Protein AF-A0A9E1RRF3-F1 (afdb_monomer_lite)

Secondary structure (DSSP, 8-state):
-PPPHHHHHHHHHHHHHHHTT-TTS-HHHHHHHHHHHHHHHHHHHHHTTHHHHHHHHHHHHHHHHHHHGGGS-HHHHHHHHHHHTT-S---SHHHHHHHHHHHHHHHHHHS-SSHHHHHHHHHHHHHHHHHHHH-TTT-SS---GGG--TTGGGS----------

Radius of gyration: 22.87 Å; chains: 1; bounding box: 67×59×57 Å

Structure (mmCIF, N/CA/C/O backbone):
data_AF-A0A9E1RRF3-F1
#
_entry.id   AF-A0A9E1RRF3-F1
#
loop_
_atom_site.group_PDB
_atom_site.id
_atom_site.type_symbol
_atom_site.label_atom_id
_atom_site.label_alt_id
_atom_site.label_comp_id
_atom_site.label_asym_id
_atom_site.label_entity_id
_atom_site.label_seq_id
_atom_site.pdbx_PDB_ins_code
_atom_site.Cartn_x
_atom_site.Cartn_y
_atom_site.Cartn_z
_atom_site.occupancy
_atom_site.B_iso_or_equiv
_atom_site.auth_seq_id
_atom_site.auth_comp_id
_atom_site.auth_asym_id
_atom_site.auth_atom_id
_atom_site.pdbx_PDB_model_num
ATOM 1 N N . MET A 1 1 ? -4.351 9.154 -28.728 1.00 61.41 1 MET A N 1
ATOM 2 C CA . MET A 1 1 ? -4.335 8.377 -27.466 1.00 61.41 1 MET A CA 1
ATOM 3 C C . MET A 1 1 ? -3.056 8.694 -26.713 1.00 61.41 1 MET A C 1
ATOM 5 O O . MET A 1 1 ? -2.025 8.808 -27.365 1.00 61.41 1 MET A O 1
ATOM 9 N N . ARG A 1 2 ? -3.112 8.867 -25.386 1.00 67.88 2 ARG A N 1
ATOM 10 C CA . ARG A 1 2 ? -1.903 8.915 -24.546 1.00 67.88 2 ARG A CA 1
ATOM 11 C C . ARG A 1 2 ? -1.523 7.476 -24.160 1.00 67.88 2 ARG A C 1
ATOM 13 O O . ARG A 1 2 ? -2.443 6.718 -23.860 1.00 67.88 2 ARG A O 1
ATOM 20 N N . PRO A 1 3 ? -0.236 7.098 -24.200 1.00 72.75 3 PRO A N 1
ATOM 21 C CA . PRO A 1 3 ? 0.196 5.758 -23.818 1.00 72.75 3 PRO A CA 1
ATOM 22 C C . PRO A 1 3 ? -0.036 5.514 -22.323 1.00 72.75 3 PRO A C 1
ATOM 24 O O . PRO A 1 3 ? 0.087 6.429 -21.506 1.00 72.75 3 PRO A O 1
ATOM 27 N N . THR A 1 4 ? -0.371 4.276 -21.979 1.00 79.62 4 THR A N 1
ATOM 28 C CA . THR A 1 4 ? -0.498 3.799 -20.598 1.00 79.62 4 THR A CA 1
ATOM 29 C C . THR A 1 4 ? 0.871 3.709 -19.918 1.00 79.62 4 THR A C 1
ATOM 31 O O . THR A 1 4 ? 1.908 3.626 -20.580 1.00 79.62 4 THR A O 1
ATOM 34 N N . ILE A 1 5 ? 0.888 3.676 -18.581 1.00 76.62 5 ILE A N 1
ATOM 35 C CA . ILE A 1 5 ? 2.126 3.501 -17.801 1.00 76.62 5 ILE A CA 1
ATOM 36 C C . ILE A 1 5 ? 2.830 2.194 -18.191 1.00 76.62 5 ILE A C 1
ATOM 38 O O . ILE A 1 5 ? 4.047 2.174 -18.346 1.00 76.62 5 ILE A O 1
ATOM 42 N N . GLU A 1 6 ? 2.082 1.112 -18.413 1.00 78.06 6 GLU A N 1
ATOM 43 C CA . GLU A 1 6 ? 2.658 -0.166 -18.838 1.00 78.06 6 GLU A CA 1
ATOM 44 C C . GLU A 1 6 ? 3.322 -0.063 -20.220 1.00 78.06 6 GLU A C 1
ATOM 46 O O . GLU A 1 6 ? 4.436 -0.552 -20.418 1.00 78.06 6 GLU A O 1
ATOM 51 N N . GLU A 1 7 ? 2.675 0.615 -21.172 1.00 79.19 7 GLU A N 1
ATOM 52 C CA . GLU A 1 7 ? 3.237 0.854 -22.505 1.00 79.19 7 GLU A CA 1
ATOM 53 C C . GLU A 1 7 ? 4.498 1.721 -22.445 1.00 79.19 7 GLU A C 1
ATOM 55 O O . GLU A 1 7 ? 5.482 1.420 -23.125 1.00 79.19 7 GLU A O 1
ATOM 60 N N . GLN A 1 8 ? 4.506 2.755 -21.599 1.00 86.19 8 GLN A N 1
ATOM 61 C CA . GLN A 1 8 ? 5.682 3.595 -21.371 1.00 86.19 8 GLN A CA 1
ATOM 62 C C . GLN A 1 8 ? 6.832 2.796 -20.746 1.00 86.19 8 GLN A C 1
ATOM 64 O O . GLN A 1 8 ? 7.950 2.845 -21.258 1.00 86.19 8 GLN A O 1
ATOM 69 N N . LEU A 1 9 ? 6.570 2.005 -19.700 1.00 87.62 9 LEU A N 1
ATOM 70 C CA . LEU A 1 9 ? 7.578 1.160 -19.049 1.00 87.62 9 LEU A CA 1
ATOM 71 C C . LEU A 1 9 ? 8.160 0.119 -20.011 1.00 87.62 9 LEU A C 1
ATOM 73 O O . LEU A 1 9 ? 9.374 -0.098 -20.034 1.00 87.62 9 LEU A O 1
ATOM 77 N N . ARG A 1 10 ? 7.320 -0.479 -20.863 1.00 85.38 10 ARG A N 1
ATOM 78 C CA . ARG A 1 10 ? 7.764 -1.404 -21.912 1.00 85.38 10 ARG A CA 1
ATOM 79 C C . ARG A 1 10 ? 8.646 -0.701 -22.946 1.00 85.38 10 ARG A C 1
ATOM 81 O O . ARG A 1 10 ? 9.643 -1.278 -23.374 1.00 85.38 10 ARG A O 1
ATOM 88 N N . GLY A 1 11 ? 8.304 0.533 -23.321 1.00 89.44 11 GLY A N 1
ATOM 89 C CA . GLY A 1 11 ? 9.121 1.375 -24.198 1.00 89.44 11 GLY A CA 1
ATOM 90 C C . GLY A 1 11 ? 10.500 1.668 -23.606 1.00 89.44 11 GLY A C 1
ATOM 91 O O . GLY A 1 11 ? 11.511 1.408 -24.253 1.00 89.44 11 GLY A O 1
ATOM 92 N N . VAL A 1 12 ? 10.555 2.114 -22.349 1.00 91.38 12 VAL A N 1
ATOM 93 C CA . VAL A 1 12 ? 11.820 2.391 -21.647 1.00 91.38 12 VAL A CA 1
ATOM 94 C C . VAL A 1 12 ? 12.659 1.120 -21.484 1.00 91.38 12 VAL A C 1
ATOM 96 O O . VAL A 1 12 ? 13.866 1.156 -21.700 1.00 91.38 12 VAL A O 1
ATOM 99 N N . SER A 1 13 ? 12.038 -0.025 -21.176 1.00 90.50 13 SER A N 1
ATOM 100 C CA . SER A 1 13 ? 12.762 -1.299 -21.081 1.00 90.50 13 SER A CA 1
ATOM 101 C C . SER A 1 13 ? 13.453 -1.681 -22.392 1.00 90.50 13 SER A C 1
ATOM 103 O O . SER A 1 13 ? 14.546 -2.234 -22.336 1.00 90.50 13 SER A O 1
ATOM 105 N N . ARG A 1 14 ? 12.842 -1.400 -23.552 1.00 90.88 14 ARG A N 1
ATOM 106 C CA . ARG A 1 14 ? 13.468 -1.665 -24.859 1.00 90.88 14 ARG A CA 1
ATOM 107 C C . ARG A 1 14 ? 14.680 -0.772 -25.092 1.00 90.88 14 ARG A C 1
ATOM 109 O O . ARG A 1 14 ? 15.724 -1.288 -25.458 1.00 90.88 14 ARG A O 1
ATOM 116 N N . LEU A 1 15 ? 14.566 0.523 -24.794 1.00 94.31 15 LEU A N 1
ATOM 117 C CA . LEU A 1 15 ? 15.678 1.471 -24.929 1.00 94.31 15 LEU A CA 1
ATOM 118 C C . LEU A 1 15 ? 16.875 1.087 -24.049 1.00 94.31 15 LEU A C 1
ATOM 120 O O . LEU A 1 15 ? 18.020 1.210 -24.467 1.00 94.31 15 LEU A O 1
ATOM 124 N N . VAL A 1 16 ? 16.621 0.597 -22.834 1.00 93.69 16 VAL A N 1
ATOM 125 C CA . VAL A 1 16 ? 17.687 0.130 -21.934 1.00 93.69 16 VAL A CA 1
ATOM 126 C C . VAL A 1 16 ? 18.320 -1.175 -22.428 1.00 93.69 16 VAL A C 1
ATOM 128 O O . VAL A 1 16 ? 19.535 -1.333 -22.317 1.00 93.69 16 VAL A O 1
ATOM 131 N N . ASP A 1 17 ? 17.525 -2.095 -22.983 1.00 92.12 17 ASP A N 1
ATOM 132 C CA . ASP A 1 17 ? 18.044 -3.325 -23.591 1.00 92.12 17 ASP A CA 1
ATOM 133 C C . ASP A 1 17 ? 18.888 -3.011 -24.852 1.00 92.12 17 ASP A C 1
ATOM 135 O O . ASP A 1 17 ? 19.943 -3.616 -25.034 1.00 92.12 17 ASP A O 1
ATOM 139 N N . GLU A 1 18 ? 18.476 -2.038 -25.675 1.00 93.75 18 GLU A N 1
ATOM 140 C CA . GLU A 1 18 ? 19.240 -1.531 -26.829 1.00 93.75 18 GLU A CA 1
ATOM 141 C C . GLU A 1 18 ? 20.555 -0.878 -26.394 1.00 93.75 18 GLU A C 1
ATOM 143 O O . GLU A 1 18 ? 21.614 -1.232 -26.907 1.00 93.75 18 GLU A O 1
ATOM 148 N N . LEU A 1 19 ? 20.508 0.003 -25.390 1.00 92.44 19 LEU A N 1
ATOM 149 C CA . LEU A 1 19 ? 21.698 0.624 -24.814 1.00 92.44 19 LEU A CA 1
ATOM 150 C C . LEU A 1 19 ? 22.673 -0.443 -24.299 1.00 92.44 19 LEU A C 1
ATOM 152 O O . LEU A 1 19 ? 23.854 -0.397 -24.599 1.00 92.44 19 LEU A O 1
ATOM 156 N N . ALA A 1 20 ? 22.196 -1.456 -23.573 1.00 91.19 20 ALA A N 1
ATOM 157 C CA . ALA A 1 20 ? 23.050 -2.523 -23.048 1.00 91.19 20 ALA A CA 1
ATOM 158 C C . ALA A 1 20 ? 23.689 -3.422 -24.129 1.00 91.19 20 ALA A C 1
ATOM 160 O O . ALA A 1 20 ? 24.594 -4.200 -23.804 1.00 91.19 20 ALA A O 1
ATOM 161 N N . ALA A 1 21 ? 23.198 -3.363 -25.370 1.00 92.00 21 ALA A N 1
ATOM 162 C CA . ALA A 1 21 ? 23.740 -4.077 -26.521 1.00 92.00 21 ALA A CA 1
ATOM 163 C C . ALA A 1 21 ? 24.741 -3.238 -27.337 1.00 92.00 21 ALA A C 1
ATOM 165 O O . ALA A 1 21 ? 25.379 -3.785 -28.237 1.00 92.00 21 ALA A O 1
ATOM 166 N N . ASP A 1 22 ? 24.890 -1.948 -27.025 1.00 93.25 22 ASP A N 1
ATOM 167 C CA . ASP A 1 22 ? 25.800 -1.040 -27.717 1.00 93.25 22 ASP A CA 1
ATOM 168 C C . ASP A 1 22 ? 27.274 -1.427 -27.452 1.00 93.25 22 ASP A C 1
ATOM 170 O O . ASP A 1 22 ? 27.719 -1.411 -26.295 1.00 93.25 22 ASP A O 1
ATOM 174 N N . PRO A 1 23 ? 28.047 -1.792 -28.496 1.00 91.31 23 PRO A N 1
ATOM 175 C CA . PRO A 1 23 ? 29.444 -2.186 -28.350 1.00 91.31 23 PRO A CA 1
ATOM 176 C C . PRO A 1 23 ? 30.374 -1.025 -27.965 1.00 91.31 23 PRO A C 1
ATOM 178 O O . PRO A 1 23 ? 31.493 -1.287 -27.526 1.00 91.31 23 PRO A O 1
ATOM 181 N N . GLU A 1 24 ? 29.948 0.233 -28.118 1.00 94.94 24 GLU A N 1
ATOM 182 C CA . GLU A 1 24 ? 30.746 1.412 -27.760 1.00 94.94 24 GLU A CA 1
ATOM 183 C C . GLU A 1 24 ? 30.719 1.710 -26.253 1.00 94.94 24 GLU A C 1
ATOM 185 O O . GLU A 1 24 ? 31.536 2.483 -25.742 1.00 94.94 24 GLU A O 1
ATOM 190 N N . LEU A 1 25 ? 29.813 1.074 -25.504 1.00 92.19 25 LEU A N 1
ATOM 191 C CA . LEU A 1 25 ? 29.733 1.258 -24.064 1.00 92.19 25 LEU A CA 1
ATOM 192 C C . LEU A 1 25 ? 30.863 0.560 -23.314 1.00 92.19 25 LEU A C 1
ATOM 194 O O . LEU A 1 25 ? 31.231 -0.589 -23.557 1.00 92.19 25 LEU A O 1
ATOM 198 N N . SER A 1 26 ? 31.329 1.237 -22.265 1.00 95.31 26 SER A N 1
ATOM 199 C CA . SER A 1 26 ? 32.209 0.613 -21.282 1.00 95.31 26 SER A CA 1
ATOM 200 C C . SER A 1 26 ? 31.520 -0.573 -20.592 1.00 95.31 26 SER A C 1
ATOM 202 O O . SER A 1 26 ? 30.305 -0.581 -20.378 1.00 95.31 26 SER A O 1
ATOM 204 N N . SER A 1 27 ? 32.305 -1.551 -20.140 1.00 91.19 27 SER A N 1
ATOM 205 C CA . SER A 1 27 ? 31.798 -2.715 -19.394 1.00 91.19 27 SER A CA 1
ATOM 206 C C . SER A 1 27 ? 31.007 -2.336 -18.131 1.00 91.19 27 SER A C 1
ATOM 208 O O . SER A 1 27 ? 30.019 -2.992 -17.788 1.00 91.19 27 SER A O 1
ATOM 210 N N . SER A 1 28 ? 31.405 -1.252 -17.458 1.00 92.00 28 SER A N 1
ATOM 211 C CA . SER A 1 28 ? 30.691 -0.694 -16.305 1.00 92.00 28 SER A CA 1
ATOM 212 C C . SER A 1 28 ? 29.314 -0.154 -16.707 1.00 92.00 28 SER A C 1
ATOM 214 O O . SER A 1 28 ? 28.302 -0.512 -16.101 1.00 92.00 28 SER A O 1
ATOM 216 N N . SER A 1 29 ? 29.249 0.621 -17.794 1.00 92.44 29 SER A N 1
ATOM 217 C CA . SER A 1 29 ? 28.000 1.168 -18.341 1.00 92.44 29 SER A CA 1
ATOM 218 C C . SER A 1 29 ? 27.036 0.068 -18.788 1.00 92.44 29 SER A C 1
ATOM 220 O O . SER A 1 29 ? 25.848 0.136 -18.480 1.00 92.44 29 SER A O 1
ATOM 222 N N . VAL A 1 30 ? 27.543 -0.988 -19.434 1.00 93.50 30 VAL A N 1
ATOM 223 C CA . VAL A 1 30 ? 26.745 -2.168 -19.812 1.00 93.50 30 VAL A CA 1
ATOM 224 C C . VAL A 1 30 ? 26.164 -2.861 -18.577 1.00 93.50 30 VAL A C 1
ATOM 226 O O . VAL A 1 30 ? 25.007 -3.284 -18.580 1.00 93.50 30 VAL A O 1
ATOM 229 N N . THR A 1 31 ? 26.943 -2.976 -17.500 1.00 92.56 31 THR A N 1
ATOM 230 C CA . THR A 1 31 ? 26.481 -3.594 -16.248 1.00 92.56 31 THR A CA 1
ATOM 231 C C . THR A 1 31 ? 25.366 -2.769 -15.605 1.00 92.56 31 THR A C 1
ATOM 233 O O . THR A 1 31 ? 24.310 -3.319 -15.290 1.00 92.56 31 THR A O 1
ATOM 236 N N . LEU A 1 32 ? 25.548 -1.449 -15.504 1.00 94.25 32 LEU A N 1
ATOM 237 C CA . LEU A 1 32 ? 24.525 -0.529 -15.000 1.00 94.25 32 LEU A CA 1
ATOM 238 C C . LEU A 1 32 ? 23.242 -0.577 -15.841 1.00 94.25 32 LEU A C 1
ATOM 240 O O . LEU A 1 32 ? 22.151 -0.667 -15.280 1.00 94.25 32 LEU A O 1
ATOM 244 N N . ALA A 1 33 ? 23.358 -0.583 -17.173 1.00 92.31 33 ALA A N 1
ATOM 245 C CA . ALA A 1 33 ? 22.212 -0.687 -18.074 1.00 92.31 33 ALA A CA 1
ATOM 246 C C . ALA A 1 33 ? 21.455 -2.011 -17.877 1.00 92.31 33 ALA A C 1
ATOM 248 O O . ALA A 1 33 ? 20.230 -2.020 -17.760 1.00 92.31 33 ALA A O 1
ATOM 249 N N . ARG A 1 34 ? 22.165 -3.138 -17.739 1.00 90.94 34 ARG A N 1
ATOM 250 C CA . ARG A 1 34 ? 21.539 -4.439 -17.444 1.00 90.94 34 ARG A CA 1
ATOM 251 C C . ARG A 1 34 ? 20.814 -4.443 -16.105 1.00 90.94 34 ARG A C 1
ATOM 253 O O . ARG A 1 34 ? 19.722 -5.005 -16.011 1.00 90.94 34 ARG A O 1
ATOM 260 N N . ASP A 1 35 ? 21.393 -3.841 -15.074 1.00 91.38 35 ASP A N 1
ATOM 261 C CA . ASP A 1 35 ? 20.762 -3.780 -13.757 1.00 91.38 35 ASP A CA 1
ATOM 262 C C . ASP A 1 35 ? 19.541 -2.852 -13.746 1.00 91.38 35 ASP A C 1
ATOM 264 O O . ASP A 1 35 ? 18.495 -3.239 -13.217 1.00 91.38 35 ASP A O 1
ATOM 268 N N . ALA A 1 36 ? 19.605 -1.708 -14.431 1.00 90.44 36 ALA A N 1
ATOM 269 C CA . ALA A 1 36 ? 18.443 -0.856 -14.680 1.00 90.44 36 ALA A CA 1
ATOM 270 C C . ALA A 1 36 ? 17.339 -1.612 -15.445 1.00 90.44 36 ALA A C 1
ATOM 272 O O . ALA A 1 36 ? 16.171 -1.579 -15.054 1.00 90.44 36 ALA A O 1
ATOM 273 N N . GLY A 1 37 ? 17.702 -2.383 -16.476 1.00 90.69 37 GLY A N 1
ATOM 274 C CA . GLY A 1 37 ? 16.772 -3.224 -17.233 1.00 90.69 37 GLY A CA 1
ATOM 275 C C . GLY A 1 37 ? 16.093 -4.289 -16.365 1.00 90.69 37 GLY A C 1
ATOM 276 O O . GLY A 1 37 ? 14.880 -4.493 -16.453 1.00 90.69 37 GLY A O 1
ATOM 277 N N . LYS A 1 38 ? 16.835 -4.934 -15.453 1.00 88.94 38 LYS A N 1
ATOM 278 C CA . LYS A 1 38 ? 16.258 -5.868 -14.466 1.00 88.94 38 LYS A CA 1
ATOM 279 C C . LYS A 1 38 ? 15.262 -5.166 -13.541 1.00 88.94 38 LYS A C 1
ATOM 281 O O . LYS A 1 38 ? 14.205 -5.733 -13.260 1.00 88.94 38 LYS A O 1
ATOM 286 N N . GLN A 1 39 ? 15.579 -3.961 -13.066 1.00 85.69 39 GLN A N 1
ATOM 287 C CA . GLN A 1 39 ? 14.678 -3.181 -12.212 1.00 85.69 39 GLN A CA 1
ATOM 288 C C . GLN A 1 39 ? 13.396 -2.781 -12.956 1.00 85.69 39 GLN A C 1
ATOM 290 O O . GLN A 1 39 ? 12.304 -2.986 -12.429 1.00 85.69 39 GLN A O 1
ATOM 295 N N . LEU A 1 40 ? 13.502 -2.321 -14.206 1.00 87.31 40 LEU A N 1
ATOM 296 C CA . LEU A 1 40 ? 12.353 -1.977 -15.051 1.00 87.31 40 LEU A CA 1
ATOM 297 C C . LEU A 1 40 ? 11.452 -3.182 -15.341 1.00 87.31 40 LEU A C 1
ATOM 299 O O . LEU A 1 40 ? 10.229 -3.068 -15.266 1.00 87.31 40 LEU A O 1
ATOM 303 N N . LYS A 1 41 ? 12.028 -4.359 -15.610 1.00 84.62 41 LYS A N 1
ATOM 304 C CA . LYS A 1 41 ? 11.265 -5.604 -15.815 1.00 84.62 41 LYS A CA 1
ATOM 305 C C . LYS A 1 41 ? 10.495 -6.010 -14.555 1.00 84.62 41 LYS A C 1
ATOM 307 O O . LYS A 1 41 ? 9.328 -6.398 -14.647 1.00 84.62 41 LYS A O 1
ATOM 312 N N . ARG A 1 42 ? 11.105 -5.862 -13.371 1.00 80.69 42 ARG A N 1
ATOM 313 C CA . ARG A 1 42 ? 10.421 -6.070 -12.080 1.00 80.69 42 ARG A CA 1
ATOM 314 C C . ARG A 1 42 ? 9.289 -5.064 -11.872 1.00 80.69 42 ARG A C 1
ATOM 316 O O . ARG A 1 42 ? 8.189 -5.480 -11.529 1.00 80.69 42 ARG A O 1
ATOM 323 N N . LEU A 1 43 ? 9.535 -3.780 -12.137 1.00 80.31 43 LEU A N 1
ATOM 324 C CA . LEU A 1 43 ? 8.533 -2.718 -12.012 1.00 80.31 43 LEU A CA 1
ATOM 325 C C . LEU A 1 43 ? 7.351 -2.920 -12.970 1.00 80.31 43 LEU A C 1
ATOM 327 O O . LEU A 1 43 ? 6.203 -2.768 -12.578 1.00 80.31 43 LEU A O 1
ATOM 331 N N . THR A 1 44 ? 7.619 -3.321 -14.212 1.00 79.62 44 THR A N 1
ATOM 332 C CA . THR A 1 44 ? 6.573 -3.615 -15.206 1.00 79.62 44 THR A CA 1
ATOM 333 C C . THR A 1 44 ? 5.712 -4.798 -14.759 1.00 79.62 44 THR A C 1
ATOM 335 O O . THR A 1 44 ? 4.490 -4.753 -14.857 1.00 79.62 44 THR A O 1
ATOM 338 N N . SER A 1 45 ? 6.341 -5.842 -14.207 1.00 75.56 45 SER A N 1
ATOM 339 C CA . SER A 1 45 ? 5.634 -7.026 -13.700 1.00 75.56 45 SER A CA 1
ATOM 340 C C . SER A 1 45 ? 4.773 -6.709 -12.468 1.00 75.56 45 SER A C 1
ATOM 342 O O . SER A 1 45 ? 3.687 -7.266 -12.304 1.00 75.56 45 SER A O 1
ATOM 344 N N . SER A 1 46 ? 5.230 -5.796 -11.605 1.00 70.12 46 SER A N 1
ATOM 345 C CA . SER A 1 46 ? 4.474 -5.370 -10.425 1.00 70.12 46 SER A CA 1
ATOM 346 C C . SER A 1 46 ? 3.387 -4.343 -10.752 1.00 70.12 46 SER A C 1
ATOM 348 O O . SER A 1 46 ? 2.350 -4.340 -10.094 1.00 70.12 46 SER A O 1
ATOM 350 N N . ALA A 1 47 ? 3.551 -3.533 -11.804 1.00 71.19 47 ALA A N 1
ATOM 351 C CA . ALA A 1 47 ? 2.583 -2.511 -12.208 1.00 71.19 47 ALA A CA 1
ATOM 352 C C . ALA A 1 47 ? 1.183 -3.082 -12.495 1.00 71.19 47 ALA A C 1
ATOM 354 O O . ALA A 1 47 ? 0.192 -2.478 -12.100 1.00 71.19 47 ALA A O 1
ATOM 355 N N . ALA A 1 48 ? 1.083 -4.268 -13.104 1.00 70.19 48 ALA A N 1
ATOM 356 C CA . ALA A 1 48 ? -0.209 -4.902 -13.391 1.00 70.19 48 ALA A CA 1
ATOM 357 C C . ALA A 1 48 ? -0.910 -5.465 -12.137 1.00 70.19 48 ALA A C 1
ATOM 359 O O . ALA A 1 48 ? -2.135 -5.540 -12.080 1.00 70.19 48 ALA A O 1
ATOM 360 N N . SER A 1 49 ? -0.141 -5.871 -11.121 1.00 69.69 49 SER A N 1
ATOM 361 C CA . SER A 1 49 ? -0.665 -6.481 -9.888 1.00 69.69 49 SER A CA 1
ATOM 362 C C . SER A 1 49 ? -0.847 -5.484 -8.742 1.00 69.69 49 SER A C 1
ATOM 364 O O . SER A 1 49 ? -1.533 -5.790 -7.769 1.00 69.69 49 SER A O 1
ATOM 366 N N . ARG A 1 50 ? -0.286 -4.279 -8.863 1.00 78.94 50 ARG A N 1
ATOM 367 C CA . ARG A 1 50 ? -0.359 -3.222 -7.852 1.00 78.94 50 ARG A CA 1
ATOM 368 C C . ARG A 1 50 ? -1.770 -2.642 -7.669 1.00 78.94 50 ARG A C 1
ATOM 370 O O . ARG A 1 50 ? -2.181 -2.568 -6.517 1.00 78.94 50 ARG A O 1
ATOM 377 N N . PRO A 1 51 ? -2.560 -2.326 -8.716 1.00 82.19 51 PRO A N 1
ATOM 378 C CA . PRO A 1 51 ? -3.938 -1.868 -8.524 1.00 82.19 51 PRO A CA 1
ATOM 379 C C . PRO A 1 51 ? -4.835 -2.861 -7.759 1.00 82.19 51 PRO A C 1
ATOM 381 O O . PRO A 1 51 ? -5.442 -2.454 -6.771 1.00 82.19 51 PRO A O 1
ATOM 384 N N . PRO A 1 52 ? -4.920 -4.161 -8.119 1.00 85.19 52 PRO A N 1
ATOM 385 C CA . PRO A 1 52 ? -5.752 -5.090 -7.354 1.00 85.19 52 PRO A CA 1
ATOM 386 C C . PRO A 1 52 ? -5.215 -5.353 -5.938 1.00 85.19 52 PRO A C 1
ATOM 388 O O . PRO A 1 52 ? -6.019 -5.518 -5.024 1.00 85.19 52 PRO A O 1
ATOM 391 N N . PHE A 1 53 ? -3.890 -5.32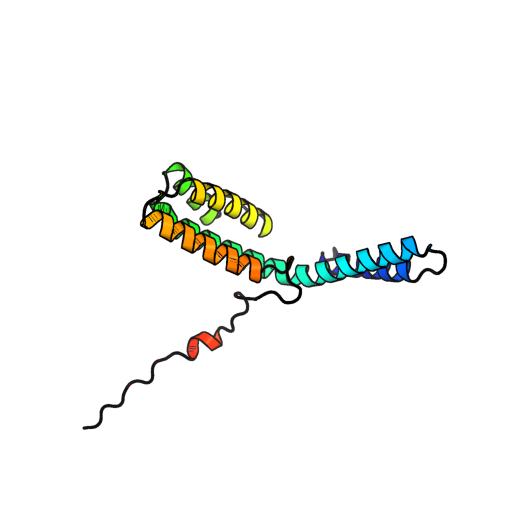6 -5.731 1.00 89.12 53 PHE A N 1
ATOM 392 C CA . PHE A 1 53 ? -3.289 -5.361 -4.393 1.00 89.12 53 PHE A CA 1
ATOM 393 C C . PHE A 1 53 ? -3.748 -4.177 -3.532 1.00 89.12 53 PHE A C 1
ATOM 395 O O . PHE A 1 53 ? -4.232 -4.393 -2.426 1.00 89.12 53 PHE A O 1
ATOM 402 N N . LEU A 1 54 ? -3.637 -2.944 -4.039 1.00 89.38 54 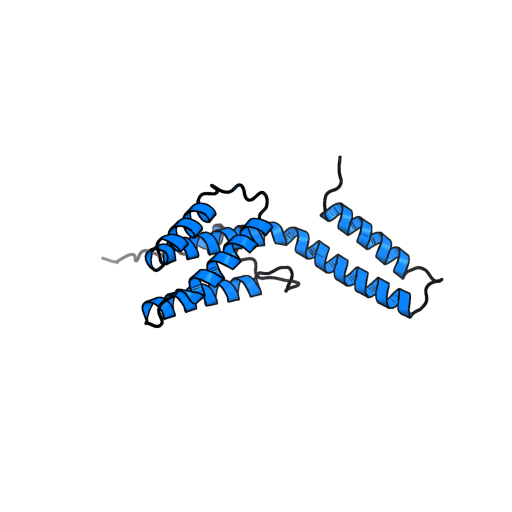LEU A N 1
ATOM 403 C CA . LEU A 1 54 ? -3.997 -1.737 -3.288 1.00 89.38 54 LEU A CA 1
ATOM 404 C C . LEU A 1 54 ? -5.489 -1.694 -2.961 1.00 89.38 54 LEU A C 1
ATOM 406 O O . LEU A 1 54 ? -5.849 -1.357 -1.842 1.00 89.38 54 LEU A O 1
ATOM 410 N N . ARG A 1 55 ? -6.361 -2.095 -3.892 1.00 89.31 55 ARG A N 1
ATOM 411 C CA . ARG A 1 55 ? -7.812 -2.156 -3.640 1.00 89.31 55 ARG A CA 1
ATOM 412 C C . ARG A 1 55 ? -8.173 -3.148 -2.547 1.00 89.31 55 ARG A C 1
ATOM 414 O O . ARG A 1 55 ? -8.997 -2.841 -1.693 1.00 89.31 55 ARG A O 1
ATOM 421 N N . TRP A 1 56 ? -7.564 -4.332 -2.584 1.00 92.56 56 TRP A N 1
ATOM 422 C CA . TRP A 1 56 ? -7.739 -5.331 -1.536 1.00 92.56 56 TRP A CA 1
ATOM 423 C C . TRP A 1 56 ? -7.237 -4.809 -0.188 1.00 92.56 56 TRP A C 1
ATOM 425 O O . TRP A 1 56 ? -7.973 -4.866 0.792 1.00 92.56 56 TRP A O 1
ATOM 435 N N . ASP A 1 57 ? -6.027 -4.250 -0.156 1.00 92.94 57 ASP A N 1
ATOM 436 C CA . ASP A 1 57 ? -5.413 -3.728 1.065 1.00 92.94 57 ASP A CA 1
ATOM 437 C C . ASP A 1 57 ? -6.249 -2.587 1.662 1.00 92.94 57 ASP A C 1
ATOM 439 O O . ASP A 1 57 ? -6.591 -2.625 2.840 1.00 92.94 57 ASP A O 1
ATOM 443 N N . ASN A 1 58 ? -6.684 -1.631 0.834 1.00 91.69 58 ASN A N 1
ATOM 444 C CA . ASN A 1 58 ? -7.558 -0.536 1.251 1.00 91.69 58 ASN A CA 1
ATOM 445 C C . ASN A 1 58 ? -8.872 -1.066 1.834 1.00 91.69 58 ASN A C 1
ATOM 447 O O . ASN A 1 58 ? -9.277 -0.635 2.910 1.00 91.69 58 ASN A O 1
ATOM 451 N N . ALA A 1 59 ? -9.513 -2.039 1.176 1.00 90.12 59 ALA A N 1
ATOM 452 C CA . ALA A 1 59 ? -10.758 -2.627 1.665 1.00 90.12 59 ALA A CA 1
ATOM 453 C C . ALA A 1 59 ? -10.583 -3.320 3.028 1.00 90.12 59 ALA A C 1
ATOM 455 O O . ALA A 1 59 ? -11.392 -3.104 3.934 1.00 90.12 59 ALA A O 1
ATOM 456 N N . VAL A 1 60 ? -9.523 -4.119 3.197 1.00 92.81 60 VAL A N 1
ATOM 457 C CA . VAL A 1 60 ? -9.255 -4.827 4.459 1.00 92.81 60 VAL A CA 1
ATOM 458 C C . VAL A 1 60 ? -8.871 -3.851 5.572 1.00 92.81 60 VAL A C 1
ATOM 460 O O . VAL A 1 60 ? -9.410 -3.951 6.673 1.00 92.81 60 VAL A O 1
ATOM 463 N N . MET A 1 61 ? -8.001 -2.875 5.300 1.00 93.06 61 MET A N 1
ATOM 464 C CA . MET A 1 61 ? -7.608 -1.857 6.279 1.00 93.06 61 MET A CA 1
ATOM 465 C C . MET A 1 61 ? -8.793 -0.993 6.718 1.00 93.06 61 MET A C 1
ATOM 467 O O . MET A 1 61 ? -8.938 -0.730 7.910 1.00 93.06 61 MET A O 1
ATOM 471 N N . THR A 1 62 ? -9.659 -0.582 5.788 1.00 92.62 62 THR A N 1
ATOM 472 C CA . THR A 1 62 ? -10.890 0.155 6.104 1.00 92.62 62 THR A CA 1
ATOM 473 C C . THR A 1 62 ? -11.814 -0.665 7.002 1.00 92.62 62 THR A C 1
ATOM 475 O O . THR A 1 62 ? -12.285 -0.147 8.014 1.00 92.62 62 THR A O 1
ATOM 478 N N . ALA A 1 63 ? -12.050 -1.941 6.677 1.00 92.12 63 ALA A N 1
ATOM 479 C CA . ALA A 1 63 ? -12.877 -2.820 7.506 1.00 92.12 63 ALA A CA 1
ATOM 480 C C . ALA A 1 63 ? -12.287 -2.981 8.915 1.00 92.12 63 ALA A C 1
ATOM 482 O O . ALA A 1 63 ? -12.977 -2.762 9.907 1.00 92.12 63 ALA A O 1
ATOM 483 N N . LEU A 1 64 ? -10.983 -3.254 9.000 1.00 93.44 64 LEU A N 1
ATOM 484 C CA . LEU A 1 64 ? -10.279 -3.419 10.265 1.00 93.44 64 LEU A CA 1
ATOM 485 C C . LEU A 1 64 ? -10.342 -2.154 11.134 1.00 93.44 64 LEU A C 1
ATOM 487 O O . LEU A 1 64 ? -10.587 -2.241 12.336 1.00 93.44 64 LEU A O 1
ATOM 491 N N . LEU A 1 65 ? -10.129 -0.973 10.548 1.00 93.06 65 LEU A N 1
ATOM 492 C CA . LEU A 1 65 ? -10.209 0.296 11.274 1.00 93.06 65 LEU A CA 1
ATOM 493 C C . LEU A 1 65 ? -11.632 0.585 11.757 1.00 93.06 65 LEU A C 1
ATOM 495 O O . LEU A 1 65 ? -11.798 1.055 12.880 1.00 93.06 65 LEU A O 1
ATOM 499 N N . ARG A 1 66 ? -12.651 0.276 10.947 1.00 92.44 66 ARG A N 1
ATOM 500 C CA . ARG A 1 66 ? -14.061 0.435 11.325 1.00 92.44 66 ARG A CA 1
ATOM 501 C C . ARG A 1 66 ? -14.441 -0.475 12.492 1.00 92.44 66 ARG A C 1
ATOM 503 O O . ARG A 1 66 ? -15.070 -0.006 13.436 1.00 92.44 66 ARG A O 1
ATOM 510 N N . ASP A 1 67 ? -14.019 -1.734 12.458 1.00 91.50 67 ASP A N 1
ATOM 511 C CA . ASP A 1 67 ? -14.298 -2.701 13.525 1.00 91.50 67 ASP A CA 1
ATOM 512 C C . ASP A 1 67 ? -13.645 -2.294 14.852 1.00 91.50 67 ASP A C 1
ATOM 514 O O . ASP A 1 67 ? -14.214 -2.485 15.927 1.00 91.50 67 ASP A O 1
ATOM 518 N N . LEU A 1 68 ? -12.452 -1.698 14.781 1.00 91.31 68 LEU A N 1
ATOM 519 C CA . LEU A 1 68 ? -11.729 -1.205 15.951 1.00 91.31 68 LEU A CA 1
ATOM 520 C C . LEU A 1 68 ? -12.171 0.195 16.399 1.00 91.31 68 LEU A C 1
ATOM 522 O O . LEU A 1 68 ? -11.849 0.583 17.522 1.00 91.31 68 LEU A O 1
ATOM 526 N N . ALA A 1 69 ? -12.917 0.940 15.575 1.00 92.12 69 ALA A N 1
ATOM 527 C CA . ALA A 1 69 ? -13.302 2.327 15.840 1.00 92.12 69 ALA A CA 1
ATOM 528 C C . ALA A 1 69 ? -13.878 2.563 17.251 1.00 92.12 69 ALA A C 1
ATOM 530 O O . ALA A 1 69 ? -13.407 3.484 17.921 1.00 92.12 69 ALA A O 1
ATOM 531 N N . PRO A 1 70 ? -14.792 1.722 17.781 1.00 90.88 70 PRO A N 1
ATOM 532 C CA . PRO A 1 70 ? -15.366 1.928 19.113 1.00 90.88 70 PRO A CA 1
ATOM 533 C C . PRO A 1 70 ? -14.348 1.920 20.265 1.00 90.88 70 PRO A C 1
ATOM 535 O O . PRO A 1 70 ? -14.678 2.335 21.373 1.00 90.88 70 PRO A O 1
ATOM 538 N N . MET A 1 71 ? -13.126 1.431 20.030 1.00 89.25 71 MET A N 1
ATOM 539 C CA . MET A 1 71 ? -12.051 1.390 21.023 1.00 89.25 71 MET A CA 1
ATOM 540 C C . MET A 1 71 ? -11.228 2.684 21.091 1.00 89.25 71 MET A C 1
ATOM 542 O O . MET A 1 71 ? -10.395 2.818 21.988 1.00 89.25 71 MET A O 1
ATOM 546 N N . PHE A 1 72 ? -11.414 3.612 20.150 1.00 90.56 72 PHE A N 1
ATOM 547 C CA . PHE A 1 72 ? -10.589 4.811 20.022 1.00 90.56 72 PHE A CA 1
ATOM 548 C C . PHE A 1 72 ? -11.279 6.075 20.551 1.00 90.56 72 PHE A C 1
ATOM 550 O O . PHE A 1 72 ? -12.504 6.106 20.662 1.00 90.56 72 PHE A O 1
ATOM 557 N N . PRO A 1 73 ? -10.524 7.152 20.838 1.00 90.56 73 PRO A N 1
ATOM 558 C CA . PRO A 1 73 ? -11.093 8.474 21.103 1.00 90.56 73 PRO A CA 1
ATOM 559 C C . PRO A 1 73 ? -11.955 8.992 19.941 1.00 90.56 73 PRO A C 1
ATOM 561 O O . PRO A 1 73 ? -11.740 8.619 18.784 1.00 90.56 73 PRO A O 1
ATOM 564 N N . ALA A 1 74 ? -12.911 9.875 20.241 1.00 92.06 74 ALA A N 1
ATOM 565 C CA . ALA A 1 74 ? -13.892 10.386 19.277 1.00 92.06 74 ALA A CA 1
ATOM 566 C C . ALA A 1 74 ? -13.242 11.072 18.061 1.00 92.06 74 ALA A C 1
ATOM 568 O O . ALA A 1 74 ? -13.738 10.969 16.937 1.00 92.06 74 ALA A O 1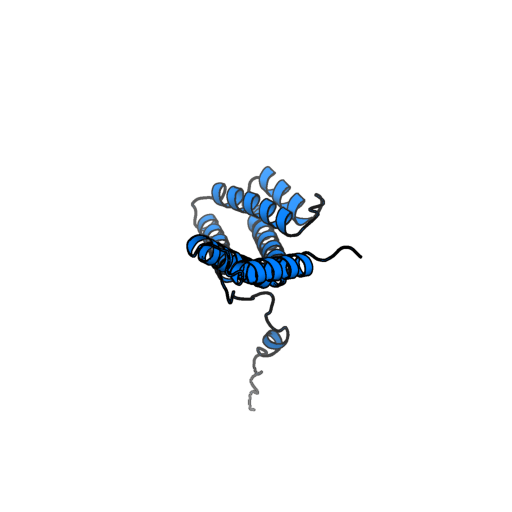
ATOM 569 N N . GLU A 1 75 ? -12.097 11.721 18.268 1.00 91.56 75 GLU A N 1
ATOM 570 C CA . GLU A 1 75 ? -11.316 12.369 17.218 1.00 91.56 75 GLU A CA 1
ATOM 571 C C . GLU A 1 75 ? -10.825 11.341 16.191 1.00 91.56 75 GLU A C 1
ATOM 573 O O . GLU A 1 75 ? -10.989 11.528 14.986 1.00 91.56 75 GLU A O 1
ATOM 578 N N . LEU A 1 76 ? -10.283 10.210 16.656 1.00 91.06 76 LEU A N 1
ATOM 579 C CA . LEU A 1 76 ? -9.793 9.150 15.776 1.00 91.06 76 LEU A CA 1
ATOM 580 C C . LEU A 1 76 ? -10.945 8.374 15.123 1.00 91.06 76 LEU A C 1
ATOM 582 O O . LEU A 1 76 ? -10.839 7.998 13.958 1.00 91.06 76 LEU A O 1
ATOM 586 N N . GLN A 1 77 ? -12.067 8.192 15.824 1.00 92.44 77 GLN A N 1
ATOM 587 C CA . GLN A 1 77 ? -13.289 7.631 15.230 1.00 92.44 77 GLN A CA 1
ATOM 588 C C . GLN A 1 77 ? -13.798 8.474 14.053 1.00 92.44 77 GLN A C 1
ATOM 590 O O . GLN A 1 77 ? -14.171 7.926 13.013 1.00 92.44 77 GLN A O 1
ATOM 595 N N . SER A 1 78 ? -13.774 9.802 14.198 1.00 90.50 78 SER A N 1
ATOM 596 C CA . SER A 1 78 ? -14.195 10.738 13.149 1.00 90.50 78 SER A CA 1
ATOM 597 C C . SER A 1 78 ? -13.292 10.627 11.921 1.00 90.50 78 SER A C 1
ATOM 599 O O . SER A 1 78 ? -13.790 10.446 10.814 1.00 90.50 78 SER A O 1
ATOM 601 N N . LEU A 1 79 ? -11.969 10.597 12.120 1.00 90.31 79 LEU A N 1
ATOM 602 C CA . LEU A 1 79 ? -10.998 10.418 11.034 1.00 90.31 79 LEU A CA 1
ATOM 603 C C . LEU A 1 79 ? -11.162 9.077 10.299 1.00 90.31 79 LEU A C 1
ATOM 605 O O . LEU A 1 79 ? -11.082 9.023 9.072 1.00 90.31 79 LEU A O 1
ATOM 609 N N . ILE A 1 80 ? -11.409 7.986 11.035 1.00 89.56 80 ILE A N 1
ATOM 610 C CA . ILE A 1 80 ? -11.676 6.668 10.439 1.00 89.56 80 ILE A CA 1
ATOM 611 C C . ILE A 1 80 ? -12.948 6.718 9.588 1.00 89.56 80 ILE A C 1
ATOM 613 O O . ILE A 1 80 ? -12.960 6.185 8.478 1.00 89.56 80 ILE A O 1
ATOM 617 N N . THR A 1 81 ? -13.998 7.371 10.082 1.00 86.69 81 THR A N 1
ATOM 618 C CA . THR A 1 81 ? -15.283 7.498 9.380 1.00 86.69 81 THR A CA 1
ATOM 619 C C . THR A 1 81 ? -15.131 8.324 8.102 1.00 86.69 81 THR A C 1
ATOM 621 O O . THR A 1 81 ? -15.483 7.852 7.025 1.00 86.69 81 THR A O 1
ATOM 624 N N . GLU A 1 82 ? -14.495 9.495 8.181 1.00 85.50 82 GLU A N 1
ATOM 625 C CA . GLU A 1 82 ? -14.227 10.363 7.025 1.00 85.50 82 GLU A CA 1
ATOM 626 C C . GLU A 1 82 ? -13.413 9.659 5.931 1.00 85.50 82 GLU A C 1
ATOM 628 O O . GLU A 1 82 ? -13.712 9.798 4.742 1.00 85.50 82 GLU A O 1
ATOM 633 N N . SER A 1 83 ? -12.408 8.870 6.326 1.00 81.38 83 SER A N 1
ATOM 634 C CA . SER A 1 83 ? -11.590 8.095 5.390 1.00 81.38 83 SER A CA 1
ATOM 635 C C . SER A 1 83 ? -12.331 6.893 4.793 1.00 81.38 83 SER A C 1
ATOM 637 O O . SER A 1 83 ? -11.975 6.452 3.700 1.00 81.38 83 SER A O 1
ATOM 639 N N . SER A 1 84 ? -13.316 6.338 5.502 1.00 76.12 84 SER A N 1
ATOM 640 C CA . SER A 1 84 ? -14.062 5.141 5.088 1.00 76.12 84 SER A CA 1
ATOM 641 C C . SER A 1 84 ? -15.264 5.457 4.203 1.00 76.12 84 SER A C 1
ATOM 643 O O . SER A 1 84 ? -15.603 4.658 3.332 1.00 76.12 84 SER A O 1
ATOM 645 N N . ASP A 1 85 ? -15.901 6.606 4.422 1.00 70.75 85 ASP A N 1
ATOM 646 C CA . ASP A 1 85 ? -17.122 7.014 3.718 1.00 70.75 85 ASP A CA 1
ATOM 647 C C . ASP A 1 85 ? -16.825 7.716 2.381 1.00 70.75 85 ASP A C 1
ATOM 649 O O . ASP A 1 85 ? -17.737 8.101 1.651 1.00 70.75 85 ASP A O 1
ATOM 653 N N . GLY A 1 86 ? -15.541 7.867 2.031 1.00 61.25 86 GLY A N 1
ATOM 654 C CA . GLY A 1 86 ? -15.116 8.521 0.791 1.00 61.25 86 GLY A CA 1
ATOM 655 C C . GLY A 1 86 ? -15.440 10.016 0.761 1.00 61.25 86 GLY A C 1
ATOM 656 O O . GLY A 1 86 ? -15.458 10.625 -0.308 1.00 61.25 86 GLY A O 1
ATOM 657 N N . THR A 1 87 ? -15.705 10.614 1.926 1.00 54.66 87 THR A N 1
ATOM 658 C CA . THR A 1 87 ? -16.063 12.031 2.068 1.00 54.66 87 THR A CA 1
ATOM 659 C C . THR A 1 87 ? -14.901 12.940 1.664 1.00 54.66 87 THR A C 1
ATOM 661 O O . THR A 1 87 ? -15.121 14.054 1.189 1.00 54.66 87 THR A O 1
ATOM 664 N N . GLN A 1 88 ? -13.660 12.449 1.772 1.00 53.09 88 GLN A N 1
ATOM 665 C CA . GLN A 1 88 ? -12.530 13.003 1.032 1.00 53.09 88 GLN A CA 1
ATOM 666 C C . GLN A 1 88 ? -12.380 12.279 -0.311 1.00 53.09 88 GLN A C 1
ATOM 668 O O . GLN A 1 88 ? -12.254 11.052 -0.326 1.00 53.09 88 GLN A O 1
ATOM 673 N N . PRO A 1 89 ? -12.344 13.006 -1.443 1.00 47.97 89 PRO A N 1
ATOM 674 C CA . PRO A 1 89 ? -12.105 12.401 -2.740 1.00 47.97 89 PRO A CA 1
ATOM 675 C C . PRO A 1 89 ? -10.643 11.969 -2.804 1.00 47.97 89 PRO A C 1
ATOM 677 O O . PRO A 1 89 ? -9.766 12.742 -3.189 1.00 47.97 89 PRO A O 1
ATOM 680 N N . VAL A 1 90 ? -10.366 10.733 -2.406 1.00 56.28 90 VAL A N 1
ATOM 681 C CA . VAL A 1 90 ? -9.059 10.145 -2.654 1.00 56.28 90 VAL A CA 1
ATOM 682 C C . VAL A 1 90 ? -9.051 9.682 -4.104 1.00 56.28 90 VAL A C 1
ATOM 684 O O . VAL A 1 90 ? -9.789 8.784 -4.499 1.00 56.28 90 VAL A O 1
ATOM 687 N N . THR A 1 91 ? -8.296 10.399 -4.933 1.00 62.25 91 THR A N 1
ATOM 688 C CA . THR A 1 91 ? -8.368 10.307 -6.397 1.00 62.25 91 THR A CA 1
ATOM 689 C C . THR A 1 91 ? -7.690 9.064 -6.975 1.00 62.25 91 THR A C 1
ATOM 691 O O . THR A 1 91 ? -7.864 8.789 -8.162 1.00 62.25 91 THR A O 1
ATOM 694 N N . ASP A 1 92 ? -6.945 8.307 -6.162 1.00 79.69 92 ASP A N 1
ATOM 695 C CA . ASP A 1 92 ? -6.325 7.037 -6.539 1.00 79.69 92 ASP A CA 1
ATOM 696 C C . ASP A 1 92 ? -6.100 6.089 -5.338 1.00 79.69 92 ASP A C 1
ATOM 698 O O . ASP A 1 92 ? -6.052 6.503 -4.177 1.00 79.69 92 ASP A O 1
ATOM 702 N N . ASP A 1 93 ? -5.968 4.789 -5.637 1.00 83.88 93 ASP A N 1
ATOM 703 C CA . ASP A 1 93 ? -5.809 3.710 -4.650 1.00 83.88 93 ASP A CA 1
ATOM 704 C C . ASP A 1 93 ? -4.524 3.859 -3.795 1.00 83.88 93 ASP A C 1
ATOM 706 O O . ASP A 1 93 ? -4.461 3.331 -2.683 1.00 83.88 93 ASP A O 1
ATOM 710 N N . GLU A 1 94 ? -3.495 4.565 -4.283 1.00 85.31 94 GLU A N 1
ATOM 711 C CA . GLU A 1 94 ? -2.215 4.751 -3.579 1.00 85.31 94 GLU A CA 1
ATOM 712 C C . GLU A 1 94 ? -2.315 5.797 -2.475 1.00 85.31 94 GLU A C 1
ATOM 714 O O . GLU A 1 94 ? -1.880 5.551 -1.347 1.00 85.31 94 GLU A O 1
ATOM 719 N N . ALA A 1 95 ? -2.919 6.944 -2.778 1.00 84.25 95 ALA A N 1
ATOM 720 C CA . ALA A 1 95 ? -3.173 7.991 -1.803 1.00 84.25 95 ALA A CA 1
ATOM 721 C C . ALA A 1 95 ? -4.073 7.478 -0.671 1.00 84.25 95 ALA A C 1
ATOM 723 O O . ALA A 1 95 ? -3.831 7.784 0.499 1.00 84.25 95 ALA A O 1
ATOM 724 N N . GLN A 1 96 ? -5.062 6.635 -0.996 1.00 86.44 96 GLN A N 1
ATOM 725 C CA . GLN A 1 96 ? -5.938 6.043 0.017 1.00 86.44 96 GLN A CA 1
ATOM 726 C C . GLN A 1 96 ? -5.164 5.066 0.895 1.00 86.44 96 GLN A C 1
ATOM 728 O O . GLN A 1 96 ? -5.319 5.081 2.116 1.00 86.44 96 GLN A O 1
ATOM 733 N N . ASN A 1 97 ? -4.282 4.267 0.291 1.00 90.50 97 ASN A N 1
ATOM 734 C CA . ASN A 1 97 ? -3.434 3.354 1.039 1.00 90.50 97 ASN A CA 1
ATOM 735 C C . ASN A 1 97 ? -2.552 4.093 2.044 1.00 90.50 97 ASN A C 1
ATOM 737 O O . ASN A 1 97 ? -2.466 3.698 3.205 1.00 90.50 97 ASN A O 1
ATOM 741 N N . GLU A 1 98 ? -1.922 5.187 1.624 1.00 89.94 98 GLU A N 1
ATOM 742 C CA . GLU A 1 98 ? -1.052 5.957 2.507 1.00 89.94 98 GLU A CA 1
ATOM 743 C C . GLU A 1 98 ? -1.839 6.619 3.648 1.00 89.94 98 GLU A C 1
ATOM 745 O O . GLU A 1 98 ? -1.426 6.530 4.806 1.00 89.94 98 GLU A O 1
ATOM 750 N N . ALA A 1 99 ? -3.018 7.180 3.364 1.00 89.25 99 ALA A N 1
ATOM 751 C CA . ALA A 1 99 ? -3.901 7.732 4.392 1.00 89.25 99 ALA A CA 1
ATOM 752 C C . ALA A 1 99 ? -4.313 6.672 5.433 1.00 89.25 99 ALA A C 1
ATOM 754 O O . ALA A 1 99 ? -4.186 6.891 6.642 1.00 89.25 99 ALA A O 1
ATOM 755 N N . LEU A 1 100 ? -4.727 5.483 4.980 1.00 91.31 100 LEU A N 1
ATOM 756 C CA . LEU A 1 100 ? -5.088 4.371 5.864 1.00 91.31 100 LEU A CA 1
ATOM 757 C C . LEU A 1 100 ? -3.892 3.888 6.699 1.00 91.31 100 LEU A C 1
ATOM 759 O O . LEU A 1 100 ? -4.060 3.512 7.860 1.00 91.31 100 LEU A O 1
ATOM 763 N N . ARG A 1 101 ? -2.666 3.930 6.164 1.00 91.94 101 ARG A N 1
ATOM 764 C CA . ARG A 1 101 ? -1.450 3.557 6.911 1.00 91.94 101 ARG A CA 1
ATOM 765 C C . ARG A 1 101 ? -1.121 4.541 8.025 1.00 91.94 101 ARG A C 1
ATOM 767 O O . ARG A 1 101 ? -0.707 4.112 9.108 1.00 91.94 101 ARG A O 1
ATOM 774 N N . VAL A 1 102 ? -1.338 5.832 7.794 1.00 92.00 102 VAL A N 1
ATOM 775 C CA . VAL A 1 102 ? -1.230 6.853 8.844 1.00 92.00 102 VAL A CA 1
ATOM 776 C C . VAL A 1 102 ? -2.262 6.582 9.943 1.00 92.00 102 VAL A C 1
ATOM 778 O O . VAL A 1 102 ? -1.898 6.536 11.119 1.00 92.00 102 VAL A O 1
ATOM 781 N N . LEU A 1 103 ? -3.515 6.289 9.576 1.00 92.31 103 LEU A N 1
ATOM 782 C CA . LEU A 1 103 ? -4.579 5.950 10.531 1.00 92.31 103 LEU A CA 1
ATOM 783 C C . LEU A 1 103 ? -4.265 4.695 11.350 1.00 92.31 103 LEU A C 1
ATOM 785 O O . LEU A 1 103 ? -4.397 4.724 12.571 1.00 92.31 103 LEU A O 1
ATOM 789 N N . VAL A 1 104 ? -3.781 3.620 10.721 1.00 93.00 104 VAL A N 1
ATOM 790 C CA . VAL A 1 104 ? -3.357 2.405 11.438 1.00 93.00 104 VAL A CA 1
ATOM 791 C C . VAL A 1 104 ? -2.219 2.698 12.413 1.00 93.00 104 VAL A C 1
ATOM 793 O O . VAL A 1 104 ? -2.223 2.187 13.531 1.00 93.00 104 VAL A O 1
ATOM 796 N N . THR A 1 105 ? -1.265 3.548 12.036 1.00 93.06 105 THR A N 1
ATOM 797 C CA . THR A 1 105 ? -0.161 3.936 12.928 1.00 93.06 105 THR A CA 1
ATOM 798 C C . THR A 1 105 ? -0.681 4.673 14.166 1.00 93.06 105 THR A C 1
ATOM 800 O O . THR A 1 105 ? -0.285 4.348 15.287 1.00 93.06 105 THR A O 1
ATOM 803 N N . MET A 1 106 ? -1.618 5.610 13.986 1.00 92.19 106 MET A N 1
ATOM 804 C CA . MET A 1 106 ? -2.270 6.316 15.097 1.00 92.19 106 MET A CA 1
ATOM 805 C C . MET A 1 106 ? -3.120 5.373 15.961 1.00 92.19 106 MET A C 1
ATOM 807 O O . MET A 1 106 ? -3.067 5.440 17.189 1.00 92.19 106 MET A O 1
ATOM 811 N N . ALA A 1 107 ? -3.851 4.447 15.337 1.00 91.06 107 ALA A N 1
ATOM 812 C CA . ALA A 1 107 ? -4.632 3.424 16.025 1.00 91.06 107 ALA A CA 1
ATOM 813 C C . ALA A 1 107 ? -3.749 2.543 16.921 1.00 91.06 107 ALA A C 1
ATOM 815 O O . ALA A 1 107 ? -4.036 2.390 18.104 1.00 91.06 107 ALA A O 1
ATOM 816 N N . ILE A 1 108 ? -2.624 2.025 16.416 1.00 90.69 108 ILE A N 1
ATOM 817 C CA . ILE A 1 108 ? -1.697 1.206 17.220 1.00 90.69 108 ILE A CA 1
ATOM 818 C C . ILE A 1 108 ? -1.219 1.965 18.467 1.00 90.69 108 ILE A C 1
ATOM 820 O O . ILE A 1 108 ? -1.171 1.378 19.550 1.00 90.69 108 ILE A O 1
ATOM 824 N N . GLY A 1 109 ? -0.885 3.251 18.314 1.00 89.00 109 GLY A N 1
ATOM 825 C CA . GLY A 1 109 ? -0.404 4.105 19.403 1.00 89.00 109 GLY A CA 1
ATOM 826 C C . GLY A 1 109 ? -1.464 4.487 20.440 1.00 89.00 109 GLY A C 1
ATOM 827 O O . GLY A 1 109 ? -1.105 4.929 21.526 1.00 89.00 109 GLY A O 1
ATOM 828 N N . THR A 1 110 ? -2.751 4.312 20.129 1.00 90.38 110 THR A N 1
ATOM 829 C CA . THR A 1 110 ? -3.881 4.668 21.008 1.00 90.38 110 THR A CA 1
ATOM 830 C C . THR A 1 110 ? -4.565 3.458 21.641 1.00 90.38 110 THR A C 1
ATOM 832 O O . THR A 1 110 ? -5.370 3.624 22.556 1.00 90.38 110 THR A O 1
ATOM 835 N N . LEU A 1 111 ? -4.245 2.236 21.199 1.00 89.19 111 LEU A N 1
ATOM 836 C CA . LEU A 1 111 ? -4.787 1.015 21.794 1.00 89.19 111 LEU A CA 1
ATOM 837 C C . LEU A 1 111 ? -4.354 0.865 23.264 1.00 89.19 111 LEU A C 1
ATOM 839 O O . LEU A 1 111 ? -3.182 1.096 23.569 1.00 89.19 111 LEU A O 1
ATOM 843 N N . PRO A 1 112 ? -5.249 0.405 24.159 1.00 85.50 112 PRO A N 1
ATOM 844 C CA . PRO A 1 112 ? -4.909 0.152 25.557 1.00 85.50 112 PRO A CA 1
ATOM 845 C C . PRO A 1 112 ? -3.964 -1.052 25.703 1.00 85.50 112 PRO A C 1
ATOM 847 O O . PRO A 1 112 ? -3.993 -1.984 24.900 1.00 85.50 112 PRO A O 1
ATOM 850 N N . ASP A 1 113 ? -3.167 -1.091 26.773 1.00 85.50 113 ASP A N 1
ATOM 851 C CA . ASP A 1 113 ? -2.218 -2.191 27.039 1.00 85.50 113 ASP A CA 1
ATOM 852 C C . ASP A 1 113 ? -2.845 -3.459 27.635 1.00 85.50 113 ASP A C 1
ATOM 854 O O . ASP A 1 113 ? -2.169 -4.446 27.934 1.00 85.50 113 ASP A O 1
ATOM 858 N N . GLU A 1 114 ? -4.165 -3.467 27.750 1.00 89.19 114 GLU A N 1
ATOM 859 C CA . GLU A 1 114 ? -4.947 -4.574 28.278 1.00 89.19 114 GLU A CA 1
ATOM 860 C C . GLU A 1 114 ? -5.227 -5.655 27.224 1.00 89.19 114 GLU A C 1
ATOM 862 O O . GLU A 1 114 ? -4.960 -5.513 26.029 1.00 89.19 114 GLU A O 1
ATOM 867 N N . THR A 1 115 ? -5.828 -6.765 27.657 1.00 86.94 115 THR A N 1
ATOM 868 C CA . THR A 1 115 ? -6.146 -7.928 26.813 1.00 86.94 115 THR A CA 1
ATOM 869 C C . THR A 1 115 ? -6.888 -7.559 25.525 1.00 86.94 115 THR A C 1
ATOM 871 O O . THR A 1 115 ? -6.621 -8.145 24.476 1.00 86.94 115 THR A O 1
ATOM 874 N N . VAL A 1 116 ? -7.808 -6.589 25.581 1.00 86.62 116 VAL A N 1
ATOM 875 C CA . VAL A 1 116 ? -8.581 -6.154 24.408 1.00 86.62 116 VAL A CA 1
ATOM 876 C C . VAL A 1 116 ? -7.687 -5.425 23.400 1.00 86.62 116 VAL A C 1
ATOM 878 O O . VAL A 1 116 ? -7.685 -5.792 22.226 1.00 86.62 116 VAL A O 1
ATOM 881 N N . GLY A 1 117 ? -6.866 -4.470 23.844 1.00 89.50 117 GLY A N 1
ATOM 882 C CA . GLY A 1 117 ? -5.941 -3.764 22.954 1.00 89.50 117 GLY A CA 1
ATOM 883 C C . GLY A 1 117 ? -4.814 -4.660 22.435 1.00 89.50 117 GLY A C 1
ATOM 884 O O . GLY A 1 117 ? -4.464 -4.586 21.260 1.00 89.50 117 GLY A O 1
ATOM 885 N N . ASN A 1 118 ? -4.336 -5.619 23.231 1.00 90.81 118 ASN A N 1
ATOM 886 C C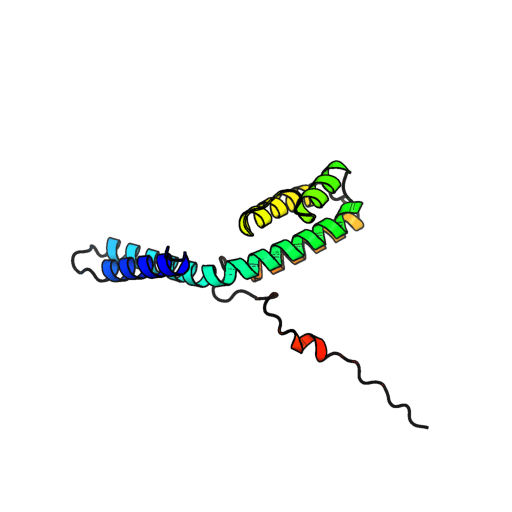A . ASN A 1 118 ? -3.385 -6.633 22.765 1.00 90.81 118 ASN A CA 1
ATOM 887 C C . ASN A 1 118 ? -3.971 -7.544 21.678 1.00 90.81 118 ASN A C 1
ATOM 889 O O . ASN A 1 118 ? -3.256 -7.907 20.742 1.00 90.81 118 ASN A O 1
ATOM 893 N N . ARG A 1 119 ? -5.262 -7.896 21.757 1.00 92.31 119 ARG A N 1
ATOM 894 C CA . ARG A 1 119 ? -5.946 -8.602 20.661 1.00 92.31 119 ARG A CA 1
ATOM 895 C C . ARG A 1 119 ? -6.027 -7.737 19.408 1.00 92.31 119 ARG A C 1
ATOM 897 O O . ARG A 1 119 ? -5.638 -8.214 18.350 1.00 92.31 119 ARG A O 1
ATOM 904 N N . ALA A 1 120 ? -6.425 -6.472 19.533 1.00 91.75 120 ALA A N 1
ATOM 905 C CA . ALA A 1 120 ? -6.475 -5.547 18.400 1.00 91.75 120 ALA A CA 1
ATOM 906 C C . ALA A 1 120 ? -5.100 -5.376 17.721 1.00 91.75 120 ALA A C 1
ATOM 908 O O . ALA A 1 120 ? -4.999 -5.469 16.498 1.00 91.75 120 ALA A O 1
ATOM 909 N N . ARG A 1 121 ? -4.013 -5.240 18.498 1.00 92.94 121 ARG A N 1
ATOM 910 C CA . ARG A 1 121 ? -2.639 -5.189 17.961 1.00 92.94 121 ARG A CA 1
ATOM 911 C C . ARG A 1 121 ? -2.253 -6.461 17.214 1.00 92.94 121 ARG A C 1
ATOM 913 O O . ARG A 1 121 ? -1.568 -6.368 16.196 1.00 92.94 121 ARG A O 1
ATOM 920 N N . ARG A 1 122 ? -2.674 -7.639 17.691 1.00 93.69 122 ARG A N 1
ATOM 921 C CA . ARG A 1 122 ? -2.450 -8.907 16.975 1.00 93.69 122 ARG A CA 1
ATOM 922 C C . ARG A 1 122 ? -3.201 -8.927 15.651 1.00 93.69 122 ARG A C 1
ATOM 924 O O . ARG A 1 122 ? -2.556 -9.168 14.642 1.00 93.69 122 ARG A O 1
ATOM 931 N N . THR A 1 123 ? -4.484 -8.569 15.639 1.00 93.56 123 THR A N 1
ATOM 932 C CA . THR A 1 123 ? -5.287 -8.491 14.407 1.00 93.56 123 THR A CA 1
ATOM 933 C C . THR A 1 123 ? -4.646 -7.563 13.372 1.00 93.56 123 THR A C 1
ATOM 935 O O . THR A 1 123 ? -4.466 -7.954 12.221 1.00 93.56 123 THR A O 1
ATOM 938 N N . ILE A 1 124 ? -4.211 -6.365 13.787 1.00 92.75 124 ILE A N 1
ATOM 939 C CA . ILE A 1 124 ? -3.469 -5.437 12.918 1.00 92.75 124 ILE A CA 1
ATOM 940 C C . ILE A 1 124 ? -2.169 -6.080 12.416 1.00 92.75 124 ILE A C 1
ATOM 942 O O . ILE A 1 124 ? -1.867 -6.038 11.225 1.00 92.75 124 ILE A O 1
ATOM 946 N N . SER A 1 125 ? -1.395 -6.696 13.312 1.00 93.62 125 SER A N 1
ATOM 947 C CA . SER A 1 125 ? -0.117 -7.329 12.965 1.00 93.62 125 SER A CA 1
ATOM 948 C C . SER A 1 125 ? -0.282 -8.481 11.974 1.00 93.62 125 SER A C 1
ATOM 950 O O . SER A 1 125 ? 0.557 -8.647 11.091 1.00 93.62 125 SER A O 1
ATOM 952 N N . ASP A 1 126 ? -1.341 -9.278 12.107 1.00 94.62 126 ASP A N 1
ATOM 953 C CA . ASP A 1 126 ? -1.626 -10.405 11.222 1.00 94.62 126 ASP A CA 1
ATOM 954 C C . ASP A 1 126 ? -1.935 -9.917 9.806 1.00 94.62 126 ASP A C 1
ATOM 956 O O . ASP A 1 126 ? -1.315 -10.390 8.849 1.00 94.62 126 ASP A O 1
ATOM 960 N N . HIS A 1 127 ? -2.770 -8.883 9.678 1.00 93.44 127 HIS A N 1
ATOM 961 C CA . HIS A 1 127 ? -3.025 -8.255 8.386 1.00 93.44 127 HIS A CA 1
ATOM 962 C C . HIS A 1 127 ? -1.751 -7.640 7.775 1.00 93.44 127 HIS A C 1
ATOM 964 O O . HIS A 1 127 ? -1.461 -7.863 6.601 1.00 93.44 127 HIS A O 1
ATOM 970 N N . LEU A 1 128 ? -0.916 -6.946 8.561 1.00 93.50 128 LEU A N 1
ATOM 971 C CA . LEU A 1 128 ? 0.346 -6.380 8.058 1.00 93.50 128 LEU A CA 1
ATOM 972 C C . LEU A 1 128 ? 1.321 -7.455 7.544 1.00 93.50 128 LEU A C 1
ATOM 974 O O . LEU A 1 128 ? 2.039 -7.218 6.567 1.00 93.50 128 LEU A O 1
ATOM 978 N N . ARG A 1 129 ? 1.347 -8.643 8.163 1.00 93.69 129 ARG A N 1
ATOM 979 C CA . ARG A 1 129 ? 2.130 -9.787 7.663 1.00 93.69 129 ARG A CA 1
ATOM 980 C C . ARG A 1 129 ? 1.569 -10.324 6.351 1.00 93.69 129 ARG A C 1
ATOM 982 O O . ARG A 1 129 ? 2.343 -10.616 5.439 1.00 93.69 129 ARG A O 1
ATOM 989 N N . GLU A 1 130 ? 0.249 -10.446 6.243 1.00 93.50 130 GLU A N 1
ATOM 990 C CA . GLU A 1 130 ? -0.409 -10.885 5.012 1.00 93.50 130 GLU A CA 1
ATOM 991 C C . GLU A 1 130 ? -0.152 -9.905 3.864 1.00 93.50 130 GLU A C 1
ATOM 993 O O . GLU A 1 130 ? 0.296 -10.312 2.790 1.00 93.50 130 GLU A O 1
ATOM 998 N N . ARG A 1 131 ? -0.315 -8.606 4.127 1.00 92.94 131 ARG A N 1
ATOM 999 C CA . ARG A 1 131 ? 0.014 -7.521 3.201 1.00 92.94 131 ARG A CA 1
ATOM 1000 C C . ARG A 1 131 ? 1.452 -7.613 2.712 1.00 92.94 131 ARG A C 1
ATOM 1002 O O . ARG A 1 131 ? 1.696 -7.499 1.514 1.00 92.94 131 ARG A O 1
ATOM 1009 N N . ALA A 1 132 ? 2.412 -7.818 3.617 1.00 91.88 132 ALA A N 1
ATOM 1010 C CA . ALA A 1 132 ? 3.817 -7.945 3.243 1.00 91.88 132 ALA A CA 1
ATOM 1011 C C . ALA A 1 132 ? 4.031 -9.107 2.259 1.00 91.88 132 ALA A C 1
ATOM 1013 O O . ALA A 1 132 ? 4.643 -8.903 1.215 1.00 91.88 132 ALA A O 1
ATOM 1014 N N . ALA A 1 133 ? 3.450 -10.279 2.540 1.00 90.50 133 ALA A N 1
ATOM 1015 C CA . ALA A 1 133 ? 3.534 -11.454 1.669 1.00 90.50 133 ALA A CA 1
ATOM 1016 C C . ALA A 1 133 ? 2.809 -11.280 0.319 1.00 90.50 133 ALA A C 1
ATOM 1018 O O . ALA A 1 133 ? 3.148 -11.942 -0.667 1.00 90.50 133 ALA A O 1
ATOM 1019 N N . ALA A 1 134 ? 1.800 -10.411 0.275 1.00 89.12 134 ALA A N 1
ATOM 1020 C CA . ALA A 1 134 ? 1.006 -10.125 -0.911 1.00 89.12 134 ALA A CA 1
ATOM 1021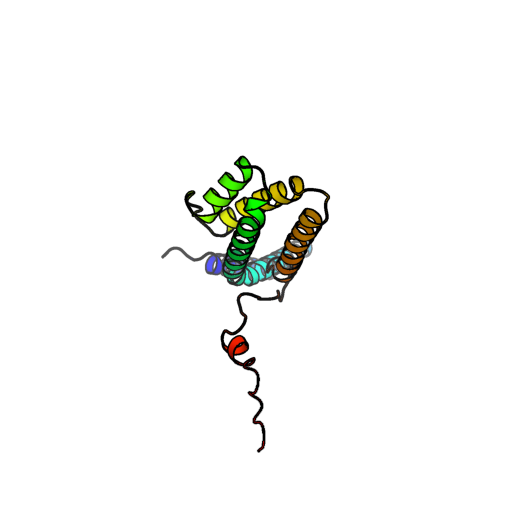 C C . ALA A 1 134 ? 1.538 -8.938 -1.740 1.00 89.12 134 ALA A C 1
ATOM 1023 O O . ALA A 1 134 ? 1.052 -8.688 -2.841 1.00 89.12 134 ALA A O 1
ATOM 1024 N N . ASN A 1 135 ? 2.550 -8.214 -1.251 1.00 88.12 135 ASN A N 1
ATOM 1025 C CA . ASN A 1 135 ? 3.046 -7.002 -1.895 1.00 88.12 135 ASN A CA 1
ATOM 1026 C C . ASN A 1 135 ? 3.854 -7.318 -3.176 1.00 88.12 135 ASN A C 1
ATOM 1028 O O . ASN A 1 135 ? 4.967 -7.856 -3.088 1.00 88.12 135 ASN A O 1
ATOM 1032 N N . PRO A 1 136 ? 3.372 -6.916 -4.370 1.00 84.38 136 PRO A N 1
ATOM 1033 C CA . PRO A 1 136 ? 4.053 -7.190 -5.637 1.00 84.38 136 PRO A CA 1
ATOM 1034 C C . PRO A 1 136 ? 5.367 -6.415 -5.819 1.00 84.38 136 PRO A C 1
ATOM 1036 O O . PRO A 1 136 ? 6.148 -6.735 -6.711 1.00 84.38 136 PRO A O 1
ATOM 1039 N N . ALA A 1 137 ? 5.642 -5.399 -4.994 1.00 81.69 137 ALA A N 1
ATOM 1040 C CA . ALA A 1 137 ? 6.932 -4.710 -4.989 1.00 81.69 137 ALA A CA 1
ATOM 1041 C C . ALA A 1 137 ? 8.020 -5.486 -4.224 1.00 81.69 137 ALA A C 1
ATOM 1043 O O . ALA A 1 137 ? 9.206 -5.279 -4.478 1.00 81.69 137 ALA A O 1
ATOM 1044 N N . LEU A 1 138 ? 7.633 -6.370 -3.297 1.00 79.56 138 LEU A N 1
ATOM 1045 C CA . LEU A 1 138 ? 8.563 -7.141 -2.463 1.00 79.56 138 LEU A CA 1
ATOM 1046 C C . LEU A 1 138 ? 8.840 -8.539 -3.023 1.00 79.56 138 LEU A C 1
ATOM 1048 O O . LEU A 1 138 ? 9.897 -9.114 -2.760 1.00 79.56 138 LEU A O 1
ATOM 1052 N N . HIS A 1 139 ? 7.912 -9.084 -3.810 1.00 79.94 139 HIS A N 1
ATOM 1053 C CA . HIS A 1 139 ? 7.957 -10.468 -4.263 1.00 79.94 139 HIS A CA 1
ATOM 1054 C C . HIS A 1 139 ? 7.766 -10.578 -5.774 1.00 79.94 139 HIS A C 1
ATOM 1056 O O . HIS A 1 139 ? 6.933 -9.897 -6.361 1.00 79.94 139 HIS A O 1
ATOM 1062 N N . LYS A 1 140 ? 8.526 -11.486 -6.400 1.00 73.62 140 LYS A N 1
ATOM 1063 C CA . LYS A 1 140 ? 8.349 -11.845 -7.815 1.00 73.62 140 LYS A CA 1
ATOM 1064 C C . LYS A 1 140 ? 7.014 -12.566 -8.041 1.00 73.62 140 LYS A C 1
ATOM 1066 O O . LYS A 1 140 ? 6.320 -12.269 -9.005 1.00 73.62 140 LYS A O 1
ATOM 1071 N N . ASP A 1 141 ? 6.664 -13.451 -7.109 1.00 79.62 141 ASP A N 1
ATOM 1072 C CA . ASP A 1 141 ? 5.439 -14.250 -7.104 1.00 79.62 141 ASP A CA 1
ATOM 1073 C C . ASP A 1 141 ? 4.683 -13.999 -5.781 1.00 79.62 141 ASP A C 1
ATOM 1075 O O . ASP A 1 141 ? 4.739 -14.823 -4.866 1.00 79.62 141 ASP A O 1
ATOM 1079 N N . PRO A 1 142 ? 4.055 -12.818 -5.614 1.00 82.62 142 PRO A N 1
ATOM 1080 C CA . PRO A 1 142 ? 3.349 -12.4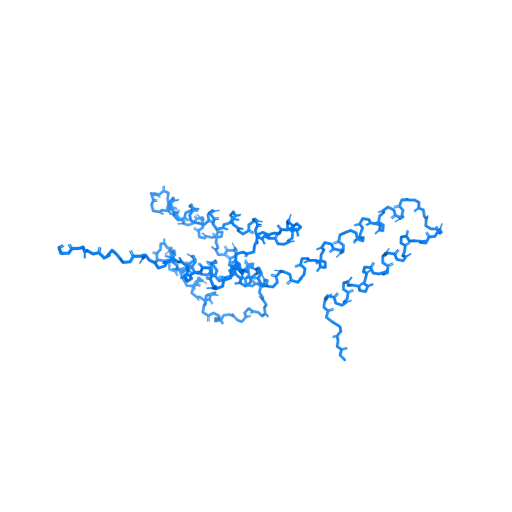70 -4.383 1.00 82.62 142 PRO A CA 1
ATOM 1081 C C . PRO A 1 142 ? 2.133 -13.376 -4.169 1.00 82.62 142 PRO A C 1
ATOM 1083 O O . PRO A 1 142 ? 1.497 -13.814 -5.136 1.00 82.62 142 PRO A O 1
ATOM 1086 N N . LYS A 1 143 ? 1.749 -13.591 -2.903 1.00 85.56 143 LYS A N 1
ATOM 1087 C CA . LYS A 1 143 ? 0.423 -14.148 -2.598 1.00 85.56 143 LYS A CA 1
ATOM 1088 C C . LYS A 1 143 ? -0.649 -13.215 -3.163 1.00 85.56 143 LYS A C 1
ATOM 1090 O O . LYS A 1 143 ? -0.503 -12.000 -3.113 1.00 85.56 143 LYS A O 1
ATOM 1095 N N . ARG A 1 144 ? -1.731 -13.780 -3.698 1.00 85.00 144 ARG A N 1
ATOM 1096 C CA . ARG A 1 144 ? -2.827 -13.008 -4.301 1.00 85.00 144 ARG A CA 1
ATOM 1097 C C . ARG A 1 144 ? -4.145 -13.332 -3.595 1.00 85.00 144 ARG A C 1
ATOM 1099 O O . ARG A 1 144 ? -4.963 -14.043 -4.170 1.00 85.00 144 ARG A O 1
ATOM 1106 N N . PRO A 1 145 ? -4.355 -12.856 -2.356 1.00 83.69 145 PRO A N 1
ATOM 1107 C CA . PRO A 1 145 ? -5.611 -13.075 -1.632 1.00 83.69 145 PRO A CA 1
ATOM 1108 C C . PRO A 1 145 ? -6.829 -12.525 -2.395 1.00 83.69 145 PRO A C 1
ATOM 1110 O O . PRO A 1 145 ? -7.897 -13.123 -2.362 1.00 83.69 145 PRO A O 1
ATOM 1113 N N . TRP A 1 146 ? -6.647 -11.466 -3.192 1.00 82.06 146 TRP A N 1
ATOM 1114 C CA . TRP A 1 146 ? -7.671 -10.926 -4.101 1.00 82.06 146 TRP A CA 1
ATOM 1115 C C . TRP A 1 146 ? -7.957 -11.792 -5.338 1.00 82.06 146 TRP A C 1
ATOM 1117 O O . TRP A 1 146 ? -8.855 -11.471 -6.110 1.00 82.06 146 TRP A O 1
ATOM 1127 N N . ALA A 1 147 ? -7.163 -12.838 -5.579 1.00 78.44 147 ALA A N 1
ATOM 1128 C CA . ALA A 1 147 ? -7.331 -13.762 -6.698 1.00 78.44 147 ALA A CA 1
ATOM 1129 C C . ALA A 1 147 ? -7.938 -15.106 -6.266 1.00 78.44 147 ALA A C 1
ATOM 1131 O O . ALA A 1 147 ? -7.956 -16.033 -7.074 1.00 78.44 147 ALA A O 1
ATOM 1132 N N . ALA A 1 148 ? -8.400 -15.231 -5.013 1.00 61.88 148 ALA A N 1
ATOM 1133 C CA . ALA A 1 148 ? -9.136 -16.408 -4.572 1.00 61.88 148 ALA A CA 1
ATOM 1134 C C . ALA A 1 148 ? -10.352 -16.631 -5.491 1.00 61.88 148 ALA A C 1
ATOM 1136 O O . ALA A 1 148 ? -11.165 -15.728 -5.691 1.00 61.88 148 ALA A O 1
ATOM 1137 N N . ASP A 1 149 ? -10.425 -17.822 -6.088 1.00 48.09 149 ASP A N 1
ATOM 1138 C CA . ASP A 1 149 ? -11.496 -18.215 -7.001 1.00 48.09 149 ASP A CA 1
ATOM 1139 C C . ASP A 1 149 ? -12.826 -18.224 -6.225 1.00 48.09 149 ASP A C 1
ATOM 1141 O O . ASP A 1 149 ? -12.926 -18.957 -5.234 1.00 48.09 149 ASP A O 1
ATOM 1145 N N . PRO A 1 150 ? -13.856 -17.455 -6.632 1.00 49.34 150 PRO A N 1
ATOM 1146 C CA . PRO A 1 150 ? -15.167 -17.483 -5.979 1.00 49.34 150 PRO A CA 1
ATOM 1147 C C . PRO A 1 150 ? -15.776 -18.895 -5.905 1.00 49.34 150 PRO A C 1
ATOM 1149 O O . PRO A 1 150 ? -16.631 -19.144 -5.063 1.00 49.34 150 PRO A O 1
ATOM 1152 N N . ARG A 1 151 ? -15.296 -19.848 -6.717 1.00 45.75 151 ARG A N 1
ATOM 1153 C CA . ARG A 1 151 ? -15.716 -21.258 -6.688 1.00 45.75 151 ARG A CA 1
ATOM 1154 C C . ARG A 1 151 ? -15.142 -22.080 -5.533 1.00 45.75 151 ARG A C 1
ATOM 1156 O O . ARG A 1 151 ? -15.711 -23.113 -5.204 1.00 45.75 151 ARG A O 1
ATOM 1163 N N . ALA A 1 152 ? -14.045 -21.656 -4.901 1.00 45.44 152 ALA A N 1
ATOM 1164 C CA . ALA A 1 152 ? -13.475 -22.385 -3.763 1.00 45.44 152 ALA A CA 1
ATOM 1165 C C . ALA A 1 152 ? -14.357 -22.281 -2.502 1.00 45.44 152 ALA A C 1
ATOM 1167 O O . ALA A 1 152 ? -14.343 -23.186 -1.668 1.00 45.44 152 ALA A O 1
ATOM 1168 N N . ALA A 1 153 ? -15.165 -21.218 -2.396 1.00 46.22 153 ALA A N 1
ATOM 1169 C CA . ALA A 1 153 ? -16.095 -20.989 -1.290 1.00 46.22 153 ALA A CA 1
ATOM 1170 C C . ALA A 1 153 ? -17.362 -21.870 -1.348 1.00 46.22 153 ALA A C 1
ATOM 1172 O O . ALA A 1 153 ? -18.040 -22.025 -0.338 1.00 46.22 153 ALA A O 1
ATOM 1173 N N . GLU A 1 154 ? -17.682 -22.476 -2.498 1.00 43.91 154 GLU A N 1
ATOM 1174 C CA . GLU A 1 154 ? -18.873 -23.331 -2.659 1.00 43.91 154 GLU A CA 1
ATOM 1175 C C . GLU A 1 154 ? -18.625 -24.800 -2.259 1.00 43.91 154 GLU A C 1
ATOM 1177 O O . GLU A 1 154 ? -19.568 -25.572 -2.092 1.00 43.91 154 GLU A O 1
ATOM 1182 N N . SER A 1 155 ? -17.363 -25.195 -2.057 1.00 44.97 155 SER A N 1
ATOM 1183 C CA . SER A 1 155 ? -16.966 -26.582 -1.758 1.00 44.97 155 SER A CA 1
ATOM 1184 C C . SER A 1 155 ? -17.089 -26.999 -0.285 1.00 44.97 155 SER A C 1
ATOM 1186 O O . SER A 1 155 ? -16.891 -28.172 0.022 1.00 44.97 155 SER A O 1
ATOM 1188 N N . GLU A 1 156 ? -17.439 -26.086 0.624 1.00 43.47 156 GLU A N 1
ATOM 1189 C CA . GLU A 1 156 ? -17.633 -26.384 2.051 1.00 43.47 156 GLU A CA 1
ATOM 1190 C C . GLU A 1 156 ? -19.111 -26.261 2.456 1.00 43.47 156 GLU A C 1
ATOM 1192 O O . GLU A 1 156 ? -19.480 -25.536 3.376 1.00 43.47 156 GLU A O 1
ATOM 1197 N N . THR A 1 157 ? -19.995 -26.989 1.772 1.00 45.78 157 THR A N 1
ATOM 1198 C CA . THR A 1 157 ? -21.295 -27.346 2.361 1.00 45.78 157 THR A CA 1
ATOM 1199 C C . THR A 1 157 ? -21.130 -28.654 3.145 1.00 45.78 157 THR A C 1
ATOM 1201 O O . THR A 1 157 ? -20.680 -29.647 2.568 1.00 45.78 157 THR A O 1
ATOM 1204 N N . PRO A 1 158 ? -21.466 -28.710 4.450 1.00 44.25 158 PRO A N 1
ATOM 1205 C CA . PRO A 1 158 ? -21.370 -29.948 5.212 1.00 44.25 158 PRO A CA 1
ATOM 1206 C C . PRO A 1 158 ? -22.373 -30.962 4.660 1.00 44.25 158 PRO A C 1
ATOM 1208 O O . PRO A 1 158 ? -23.564 -30.663 4.533 1.00 44.25 158 PRO A O 1
ATOM 1211 N N . LEU A 1 159 ? -21.891 -32.169 4.355 1.00 44.97 159 LEU A N 1
ATOM 1212 C CA . LEU A 1 159 ? -22.723 -33.345 4.109 1.00 44.97 159 LEU A CA 1
ATOM 1213 C C . LEU A 1 159 ? -23.715 -33.494 5.268 1.00 44.97 159 LEU A C 1
ATOM 1215 O O . LEU A 1 159 ? -23.330 -33.784 6.398 1.00 44.97 159 LEU A O 1
ATOM 1219 N N . THR A 1 160 ? -24.994 -33.280 4.980 1.00 47.78 160 THR A N 1
ATOM 1220 C CA . THR A 1 160 ? -26.087 -33.570 5.904 1.00 47.78 160 THR A CA 1
ATOM 1221 C C . THR A 1 160 ? -26.098 -35.072 6.175 1.00 47.78 160 THR A C 1
ATOM 1223 O O . THR A 1 160 ? -26.241 -35.881 5.255 1.00 47.78 160 THR A O 1
ATOM 1226 N N . GLU A 1 161 ? -25.921 -35.443 7.444 1.00 46.38 161 GLU A N 1
ATOM 1227 C CA . GLU A 1 161 ? -26.110 -36.803 7.942 1.00 46.38 161 GLU A CA 1
ATOM 1228 C C . GLU A 1 161 ? -27.490 -37.324 7.523 1.00 46.38 161 GLU A C 1
ATOM 1230 O O . GLU A 1 161 ? -28.531 -36.812 7.939 1.00 46.38 161 GLU A O 1
ATOM 1235 N N . LYS A 1 162 ? -27.509 -38.386 6.714 1.00 45.09 162 LYS A N 1
ATOM 1236 C CA . LYS A 1 162 ? -28.677 -39.260 6.626 1.00 45.09 162 LYS A CA 1
ATOM 1237 C C . LYS A 1 162 ? -28.701 -40.136 7.876 1.00 45.09 162 LYS A C 1
ATOM 1239 O O . LYS A 1 162 ? -27.919 -41.076 7.981 1.00 45.09 162 LYS A O 1
ATOM 1244 N N . ALA A 1 163 ? -29.619 -39.843 8.790 1.00 42.38 163 ALA A N 1
ATOM 1245 C CA . ALA A 1 163 ? -30.013 -40.771 9.843 1.00 42.38 163 ALA A CA 1
ATOM 1246 C C . ALA A 1 163 ? -30.690 -42.012 9.221 1.00 42.38 163 ALA A C 1
ATOM 1248 O O . ALA A 1 163 ? -31.577 -41.840 8.376 1.00 42.38 163 ALA A O 1
ATOM 1249 N N . PRO A 1 164 ? -30.322 -43.250 9.601 1.00 57.50 164 PRO A N 1
ATOM 1250 C CA . PRO A 1 164 ? -31.135 -44.414 9.293 1.00 57.50 164 PRO A CA 1
ATOM 1251 C C . PRO A 1 164 ? -32.202 -44.615 10.382 1.00 57.50 164 PRO A C 1
ATOM 1253 O O . PRO A 1 164 ? -31.937 -44.409 11.568 1.00 57.50 164 PRO A O 1
ATOM 1256 N N . MET A 1 165 ? -33.405 -44.993 9.938 1.00 43.94 165 MET A N 1
ATOM 1257 C CA . MET A 1 165 ? -34.443 -45.610 10.775 1.00 43.94 165 MET A CA 1
ATOM 1258 C C . MET A 1 165 ? -34.012 -46.998 11.245 1.00 43.94 165 MET A C 1
ATOM 1260 O O . MET A 1 165 ? -33.260 -47.659 10.490 1.00 43.94 165 MET A O 1
#

Sequence (165 aa):
MRPTIEEQLRGVSRLVDELAADPELSSSSVTLARDAGKQLKRLTSSAASRPPFLRWDNAVMTALLRDLAPMFPAELQSLITESSDGTQPVTDDEAQNEALRVLVTMAIGTLPDETVGNRARRTISDHLRERAAANPALHKDPKRPWAADPRAAESETPLTEKAPM

Foldseek 3Di:
DDDDPLRVLVVVLVVLVVQLPDPPDDPVSNVVSVVVSVVSVLVSLQVVVVQLLLVVLLVVLLVLCQVCLVQAPPVLNVLSCCLNVCVPVPPGSVSSSVSSVVSVVVLLVGFDPDPVSVVSVVVSVVSVVLSCQQRSSNDVDGDCPSPPDPVVVVPPDDDDDDDDD

pLDDT: mean 82.09, std 15.04, range [42.38, 95.31]